Protein AF-A0AAV5X796-F1 (afdb_monomer_lite)

Secondary structure (DSSP, 8-state):
-----TT-TTTT--SSPPPPHHHHPPPHHHHHHTSPPPPHHHHHHHHHHHHHHHHHHSSSSTTS-TT--SS----PPP-HHHHHHHS-TTSS-HHHHTHHHHH--

Foldseek 3Di:
DDDDPPPDPCPPPDPDDDDDVVVVDDDPVRVVVPDDDQDPVNVVVVVVVVCCQCVVQVDPPRPDDPPPCVDDDDDDLDPVVVCVVPHDPPPDDPCSVCVCVPPVD

Structure (mmCIF, N/CA/C/O backbone):
data_AF-A0AAV5X796-F1
#
_entry.id   AF-A0AAV5X796-F1
#
loop_
_atom_site.group_PDB
_atom_site.id
_atom_site.type_symbol
_atom_site.label_atom_id
_atom_site.label_alt_id
_atom_site.label_comp_id
_atom_site.label_asym_id
_atom_site.label_entity_id
_atom_site.label_seq_id
_atom_site.pdbx_PDB_ins_code
_atom_site.Cartn_x
_atom_site.Cartn_y
_atom_site.Cartn_z
_atom_site.occupancy
_atom_site.B_iso_or_equiv
_atom_site.auth_seq_id
_atom_site.auth_comp_id
_atom_site.auth_asym_id
_atom_site.auth_atom_id
_atom_site.pdbx_PDB_model_num
ATOM 1 N N . MET A 1 1 ? 5.491 8.077 -18.335 1.00 38.38 1 MET A N 1
ATOM 2 C CA . MET A 1 1 ? 6.264 8.733 -17.262 1.00 38.38 1 MET A CA 1
ATOM 3 C C . MET A 1 1 ? 7.167 7.684 -16.642 1.00 38.38 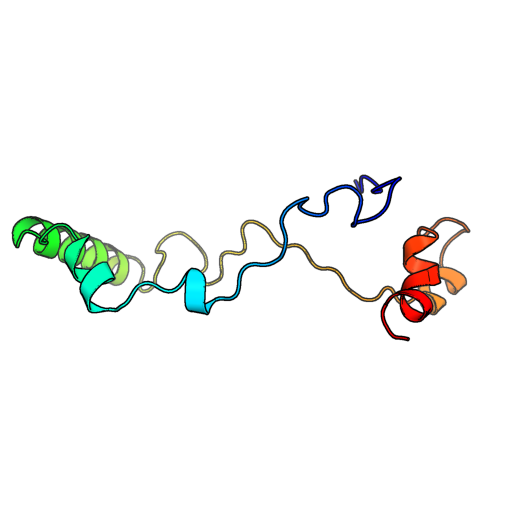1 MET A C 1
ATOM 5 O O . MET A 1 1 ? 6.716 6.943 -15.785 1.00 38.38 1 MET A O 1
ATOM 9 N N . GLY A 1 2 ? 8.389 7.553 -17.148 1.00 48.06 2 GLY A N 1
ATOM 10 C CA . GLY A 1 2 ? 9.422 6.718 -16.548 1.00 48.06 2 GLY A CA 1
ATOM 11 C C . GLY A 1 2 ? 10.657 7.591 -16.444 1.00 48.06 2 GLY A C 1
ATOM 12 O O . GLY A 1 2 ? 11.149 8.058 -17.466 1.00 48.06 2 GLY A O 1
ATOM 13 N N . PHE A 1 3 ? 11.077 7.905 -15.225 1.00 54.56 3 PHE A N 1
ATOM 14 C CA . PHE A 1 3 ? 12.390 8.491 -15.013 1.00 54.56 3 PHE A CA 1
ATOM 15 C C . PHE A 1 3 ? 13.382 7.333 -15.094 1.00 54.56 3 PHE A C 1
ATOM 17 O O . PHE A 1 3 ? 13.336 6.418 -14.274 1.00 54.56 3 PHE A O 1
ATOM 24 N N . GLU A 1 4 ? 14.201 7.323 -16.140 1.00 59.56 4 GLU A N 1
ATOM 25 C CA . GLU A 1 4 ? 15.275 6.348 -16.295 1.00 59.56 4 GLU A CA 1
ATOM 26 C C . GLU A 1 4 ? 16.368 6.655 -15.265 1.00 59.56 4 GLU A C 1
ATOM 28 O O . GLU A 1 4 ? 16.803 7.800 -15.126 1.00 59.56 4 GLU A O 1
ATOM 33 N N . ILE A 1 5 ? 16.788 5.640 -14.508 1.00 63.00 5 ILE A N 1
ATOM 34 C CA . ILE A 1 5 ? 17.918 5.757 -13.583 1.00 63.00 5 ILE A CA 1
ATOM 35 C C . ILE A 1 5 ? 19.184 5.722 -14.440 1.00 63.00 5 ILE A C 1
ATOM 37 O O . ILE A 1 5 ? 19.680 4.650 -14.779 1.00 63.00 5 ILE A O 1
ATOM 41 N N . THR A 1 6 ? 19.694 6.897 -14.799 1.00 65.69 6 THR A N 1
ATOM 42 C CA . THR A 1 6 ? 20.836 7.069 -15.715 1.00 65.69 6 THR A CA 1
ATOM 43 C C . THR A 1 6 ? 22.122 6.400 -15.234 1.00 65.69 6 THR A C 1
ATOM 45 O O . THR A 1 6 ? 22.994 6.098 -16.041 1.00 65.69 6 THR A O 1
ATOM 48 N N . GLU A 1 7 ? 22.250 6.153 -13.930 1.00 70.81 7 GLU A N 1
ATOM 49 C CA . GLU A 1 7 ? 23.496 5.686 -13.316 1.00 70.81 7 GLU A CA 1
ATOM 50 C C . GLU A 1 7 ? 23.393 4.276 -12.692 1.00 70.81 7 GLU A C 1
ATOM 52 O O . GLU A 1 7 ? 24.307 3.805 -12.014 1.00 70.81 7 GLU A O 1
ATOM 57 N N . GLY A 1 8 ? 22.297 3.558 -12.967 1.00 65.75 8 GLY A N 1
ATOM 58 C CA . GLY A 1 8 ? 22.074 2.187 -12.505 1.00 65.75 8 GLY A CA 1
ATOM 59 C C . GLY A 1 8 ? 21.640 2.066 -11.031 1.00 65.75 8 GLY A C 1
ATOM 60 O O . GLY A 1 8 ? 21.786 2.992 -10.233 1.00 65.75 8 GLY A O 1
ATOM 61 N N . PRO A 1 9 ? 21.102 0.902 -10.621 1.00 61.91 9 PRO A N 1
ATOM 62 C CA . PRO A 1 9 ? 20.431 0.727 -9.324 1.00 61.91 9 PRO A CA 1
ATOM 63 C C . PRO A 1 9 ? 21.382 0.726 -8.116 1.00 61.91 9 PRO A C 1
ATOM 65 O O . PRO A 1 9 ? 20.944 0.643 -6.971 1.00 61.91 9 PRO A O 1
ATOM 68 N N . PHE A 1 10 ? 22.691 0.788 -8.354 1.00 63.38 10 PHE A N 1
ATOM 69 C CA . PHE A 1 10 ? 23.718 0.608 -7.333 1.00 63.38 10 PHE A CA 1
ATOM 70 C C . PHE A 1 10 ? 24.449 1.885 -6.923 1.00 63.38 10 PHE A C 1
ATOM 72 O O . PHE A 1 10 ? 25.254 1.841 -5.995 1.00 63.38 10 PHE A O 1
ATOM 79 N N . GLN A 1 11 ? 24.136 3.016 -7.551 1.00 65.19 11 GLN A N 1
ATOM 80 C CA . GLN A 1 11 ? 24.616 4.335 -7.132 1.00 65.19 11 GLN A CA 1
ATOM 81 C C . GLN A 1 11 ? 24.274 4.672 -5.684 1.00 65.19 11 GLN A C 1
ATOM 83 O O . GLN A 1 11 ? 25.060 5.302 -4.984 1.00 65.19 11 GLN A O 1
ATOM 88 N N . TYR A 1 12 ? 23.123 4.192 -5.217 1.00 65.00 12 TYR A N 1
ATOM 89 C CA . TYR A 1 12 ? 22.632 4.423 -3.864 1.00 65.00 12 TYR A CA 1
ATOM 90 C C . TYR A 1 12 ? 22.816 3.199 -2.960 1.00 65.00 12 TYR A C 1
ATOM 92 O O . TYR A 1 12 ? 22.060 3.016 -2.005 1.00 65.00 12 TYR A O 1
ATOM 100 N N . LYS A 1 13 ? 23.802 2.329 -3.245 1.00 63.66 13 LYS A N 1
ATOM 101 C CA . LYS A 1 13 ? 24.166 1.264 -2.300 1.00 63.66 13 LYS A CA 1
ATOM 102 C C . LYS A 1 13 ? 24.532 1.895 -0.957 1.00 63.66 13 LYS A C 1
ATOM 104 O O . LYS A 1 13 ? 25.304 2.850 -0.892 1.00 63.66 13 LYS A O 1
ATOM 109 N N . SER A 1 14 ? 23.991 1.327 0.118 1.00 75.62 14 SER A N 1
ATOM 110 C CA . SER A 1 14 ? 24.398 1.684 1.475 1.00 75.62 14 SER A CA 1
ATOM 111 C C . SER A 1 14 ? 25.918 1.565 1.605 1.00 75.62 14 SER A C 1
ATOM 113 O O . SER A 1 14 ? 26.494 0.540 1.246 1.00 75.62 14 SER A O 1
ATOM 115 N N . GLN A 1 15 ? 26.561 2.594 2.159 1.00 83.56 15 GLN A N 1
ATOM 116 C CA . GLN A 1 15 ? 27.983 2.544 2.513 1.00 83.56 15 GLN A CA 1
ATOM 117 C C . GLN A 1 15 ? 28.258 1.647 3.734 1.00 83.56 15 GLN A C 1
ATOM 119 O O . GLN A 1 15 ? 29.411 1.446 4.104 1.00 83.56 15 GLN A O 1
ATOM 124 N N . ARG A 1 16 ? 27.211 1.129 4.391 1.00 81.94 16 ARG A N 1
ATOM 125 C CA . ARG A 1 16 ? 27.330 0.257 5.564 1.00 81.94 16 ARG A CA 1
ATOM 126 C C . ARG A 1 16 ? 27.330 -1.208 5.148 1.00 81.94 16 ARG A C 1
ATOM 128 O O . ARG A 1 16 ? 26.487 -1.623 4.352 1.00 81.94 16 ARG A O 1
ATOM 135 N N . SER A 1 17 ? 28.228 -1.983 5.750 1.00 85.19 17 SER A N 1
ATOM 136 C CA . SER A 1 17 ? 28.226 -3.441 5.638 1.00 85.19 17 SER A CA 1
ATOM 137 C C . SER A 1 17 ? 26.893 -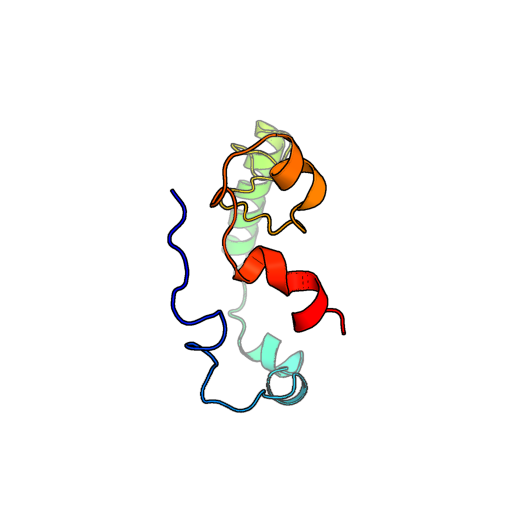4.019 6.133 1.00 85.19 17 SER A C 1
ATOM 139 O O . SER A 1 17 ? 26.360 -3.518 7.129 1.00 85.19 17 SER A O 1
ATOM 141 N N . PRO A 1 18 ? 26.342 -5.053 5.470 1.00 83.19 18 PRO A N 1
ATOM 142 C CA . PRO A 1 18 ? 25.145 -5.737 5.944 1.00 83.19 18 PRO A CA 1
ATOM 143 C C . PRO A 1 18 ? 25.355 -6.270 7.362 1.00 83.19 18 PRO A C 1
ATOM 145 O O . PRO A 1 18 ? 26.349 -6.945 7.627 1.00 83.19 18 PRO A O 1
ATOM 148 N N . VAL A 1 19 ? 24.421 -5.962 8.259 1.00 85.25 19 VAL A N 1
ATOM 149 C CA . VAL A 1 19 ? 24.435 -6.452 9.641 1.00 85.25 19 VAL A CA 1
ATOM 150 C C . VAL A 1 19 ? 23.609 -7.743 9.705 1.00 85.25 19 VAL A C 1
ATOM 152 O O . VAL A 1 19 ? 22.485 -7.751 9.191 1.00 85.25 19 VAL A O 1
ATOM 155 N N . PRO A 1 20 ? 24.128 -8.839 10.289 1.00 88.44 20 PRO A N 1
ATOM 156 C CA . PRO A 1 20 ? 23.374 -10.077 10.468 1.00 88.44 20 PRO A CA 1
ATOM 157 C C . PRO A 1 20 ? 22.101 -9.863 11.293 1.00 88.44 20 PRO A C 1
ATOM 159 O O . PRO A 1 20 ? 22.102 -9.111 12.265 1.00 88.44 20 PRO A O 1
ATOM 162 N N . LEU A 1 21 ? 21.021 -10.581 10.962 1.00 76.19 21 LEU A N 1
ATOM 163 C CA . LEU A 1 21 ? 19.750 -10.470 11.692 1.00 76.19 21 LEU A CA 1
ATOM 164 C C . LEU A 1 21 ? 19.912 -10.761 13.192 1.00 76.19 21 LEU A C 1
ATOM 166 O O . LEU A 1 21 ? 19.244 -10.128 13.996 1.00 76.19 21 LEU A O 1
ATOM 170 N N . SER A 1 22 ? 20.829 -11.657 13.564 1.00 82.88 22 SER A N 1
ATOM 171 C CA . SER A 1 22 ? 21.135 -11.993 14.959 1.00 82.88 22 SER A CA 1
ATOM 172 C C . SER A 1 22 ? 21.632 -10.808 15.792 1.00 82.88 22 SER A C 1
ATOM 174 O O . SER A 1 22 ? 21.493 -10.827 17.008 1.00 82.88 22 SER A O 1
ATOM 176 N N . GLU A 1 23 ? 22.223 -9.792 15.158 1.00 83.94 23 GLU A N 1
ATOM 177 C CA . GLU A 1 23 ? 22.680 -8.568 15.832 1.00 83.94 23 GLU A CA 1
ATOM 178 C C . GLU A 1 23 ? 21.575 -7.502 15.926 1.00 83.94 23 GLU A C 1
ATOM 180 O O . GLU A 1 23 ? 21.690 -6.560 16.704 1.00 83.94 23 GLU A O 1
ATOM 185 N N . LEU A 1 24 ? 20.504 -7.641 15.136 1.00 79.50 24 LEU A N 1
ATOM 186 C CA . LEU A 1 24 ? 19.343 -6.744 15.132 1.00 79.50 24 LEU A CA 1
ATOM 187 C C . LEU A 1 24 ? 18.146 -7.323 15.895 1.00 79.50 24 LEU A C 1
ATOM 189 O O . LEU A 1 24 ? 17.243 -6.581 16.279 1.00 79.50 24 LEU A O 1
ATOM 193 N N . SER A 1 25 ? 18.109 -8.642 16.086 1.00 79.00 25 SER A N 1
ATOM 194 C CA . SER A 1 25 ? 17.040 -9.326 16.798 1.00 79.00 25 SER A CA 1
ATOM 195 C C . SER A 1 25 ? 17.157 -9.059 18.293 1.00 79.00 25 SER A C 1
ATOM 197 O O . SER A 1 25 ? 18.137 -9.449 18.927 1.00 79.00 25 SER A O 1
ATOM 199 N N . MET A 1 26 ? 16.139 -8.423 18.856 1.00 81.19 26 MET A N 1
ATOM 200 C CA . MET A 1 26 ? 15.962 -8.342 20.302 1.00 81.19 26 MET A CA 1
ATOM 201 C C . MET A 1 26 ? 15.463 -9.690 20.829 1.00 81.19 26 MET A C 1
ATOM 203 O O . MET A 1 26 ? 14.777 -10.419 20.110 1.00 81.19 26 MET A O 1
ATOM 207 N N . SER A 1 27 ? 15.794 -10.022 22.078 1.00 84.75 27 SER A N 1
ATOM 208 C CA . SER A 1 27 ? 15.162 -11.163 22.740 1.00 84.75 27 SER A CA 1
ATOM 209 C C . SER A 1 27 ? 13.692 -10.850 23.038 1.00 84.75 27 SER A C 1
ATOM 211 O O . SER A 1 27 ? 13.334 -9.683 23.215 1.00 84.75 27 SER A O 1
ATOM 213 N N . ASP A 1 28 ? 12.840 -11.873 23.148 1.00 80.50 28 ASP A N 1
ATOM 214 C CA . ASP A 1 28 ? 11.435 -11.682 23.540 1.00 80.50 28 ASP A CA 1
ATOM 215 C C . ASP A 1 28 ? 11.327 -10.922 24.871 1.00 80.50 28 ASP A C 1
ATOM 217 O O . ASP A 1 28 ? 10.491 -10.036 25.026 1.00 80.50 28 ASP A O 1
ATOM 221 N N . ALA A 1 29 ? 12.220 -11.212 25.822 1.00 83.75 29 ALA A N 1
ATOM 222 C CA . ALA A 1 29 ? 12.254 -10.539 27.116 1.00 83.75 29 ALA A CA 1
ATOM 223 C C . ALA A 1 29 ? 12.584 -9.041 26.989 1.00 83.75 29 ALA A C 1
ATOM 225 O O . ALA A 1 29 ? 11.902 -8.216 27.597 1.00 83.75 29 ALA A O 1
ATOM 226 N N . ASP A 1 30 ? 13.581 -8.684 26.174 1.00 85.12 30 ASP A N 1
ATOM 227 C CA . ASP A 1 30 ? 13.950 -7.282 25.934 1.00 85.12 30 ASP A CA 1
ATOM 228 C C . ASP A 1 30 ? 12.860 -6.538 25.155 1.00 85.12 30 ASP A C 1
ATOM 230 O O . ASP A 1 30 ? 12.607 -5.359 25.403 1.00 85.12 30 ASP A O 1
ATOM 234 N N . TYR A 1 31 ? 12.187 -7.231 24.232 1.00 80.38 31 TYR A N 1
ATOM 235 C CA . TYR A 1 31 ? 11.043 -6.693 23.506 1.00 80.38 31 TYR A CA 1
ATOM 236 C C . TYR A 1 31 ? 9.894 -6.367 24.463 1.00 80.38 31 TYR A C 1
ATOM 238 O O . TYR A 1 31 ? 9.374 -5.252 24.445 1.00 80.38 31 TYR A O 1
ATOM 246 N N . HIS A 1 32 ? 9.538 -7.304 25.346 1.00 78.12 32 HIS A N 1
ATOM 247 C CA . HIS A 1 32 ? 8.479 -7.111 26.333 1.00 78.12 32 HIS A CA 1
ATOM 248 C C . HIS A 1 32 ? 8.818 -6.039 27.375 1.00 78.12 32 HIS A C 1
ATOM 250 O O . HIS A 1 32 ? 7.929 -5.290 27.768 1.00 78.12 32 HIS A O 1
ATOM 256 N 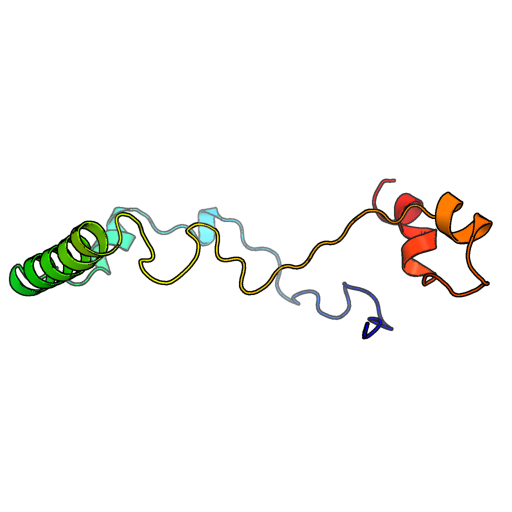N . ALA A 1 33 ? 10.087 -5.905 27.773 1.00 81.50 33 ALA A N 1
ATOM 257 C CA . ALA A 1 33 ? 10.525 -4.878 28.719 1.00 81.50 33 ALA A CA 1
ATOM 258 C C . ALA A 1 33 ? 10.352 -3.439 28.192 1.00 81.50 33 ALA A C 1
ATOM 260 O O . ALA A 1 33 ? 10.237 -2.505 28.985 1.00 81.50 33 ALA A O 1
ATOM 261 N N . GLY A 1 34 ? 10.339 -3.249 26.867 1.00 78.44 34 GLY A N 1
ATOM 262 C CA . GLY A 1 34 ? 10.114 -1.950 26.228 1.00 78.44 34 GLY A CA 1
ATOM 263 C C . GLY A 1 34 ? 8.641 -1.598 25.993 1.00 78.44 34 GLY A C 1
ATOM 264 O O . GLY A 1 34 ? 8.351 -0.485 25.548 1.00 78.44 34 GLY A O 1
ATOM 265 N N . LEU A 1 35 ? 7.710 -2.522 26.250 1.00 79.25 35 LEU A N 1
ATOM 266 C CA . LEU A 1 35 ? 6.287 -2.276 26.039 1.00 79.25 35 LEU A CA 1
ATOM 267 C C . LEU A 1 35 ? 5.706 -1.441 27.182 1.00 79.25 35 LEU A C 1
ATOM 269 O O . LEU A 1 35 ? 6.007 -1.638 28.356 1.00 79.25 35 LEU A O 1
ATOM 273 N N . VAL A 1 36 ? 4.828 -0.510 26.822 1.00 80.38 36 VAL A N 1
ATOM 274 C CA . VAL A 1 36 ? 3.973 0.174 27.792 1.00 80.38 36 VAL A CA 1
ATOM 275 C C . VAL A 1 36 ? 2.852 -0.786 28.181 1.00 80.38 36 VAL A C 1
ATOM 277 O O . VAL A 1 36 ? 2.197 -1.349 27.302 1.00 80.38 36 VAL A O 1
ATOM 280 N N . GLU A 1 37 ? 2.623 -0.952 29.484 1.00 81.50 37 GLU A N 1
ATOM 281 C CA . GLU A 1 37 ? 1.486 -1.718 30.000 1.00 81.50 37 GLU A CA 1
ATOM 282 C C . GLU A 1 37 ? 0.173 -1.173 29.424 1.00 81.50 37 GLU A C 1
ATOM 284 O O . GLU A 1 37 ? -0.135 0.020 29.518 1.00 81.50 37 GLU A O 1
ATOM 289 N N . LEU A 1 38 ? -0.598 -2.058 28.796 1.00 83.19 38 LEU A N 1
ATOM 290 C CA . LEU A 1 38 ? -1.881 -1.706 28.201 1.00 83.19 38 LEU A CA 1
ATOM 291 C C . LEU A 1 38 ? -2.901 -1.495 29.319 1.00 83.19 38 LEU A C 1
ATOM 293 O O . LEU A 1 38 ? -3.170 -2.405 30.099 1.00 83.19 38 LEU A O 1
ATOM 297 N N . SER A 1 39 ? -3.505 -0.310 29.380 1.00 92.56 39 SER A N 1
ATOM 298 C CA . SER A 1 39 ? -4.602 -0.072 30.316 1.00 92.56 39 SER A CA 1
ATOM 299 C C . SER A 1 39 ? -5.850 -0.857 29.905 1.00 92.56 39 SER A C 1
ATOM 301 O O . SER A 1 39 ? -6.137 -1.019 28.714 1.00 92.56 39 SER A O 1
ATOM 303 N N . ASP A 1 40 ? -6.642 -1.284 30.891 1.00 95.19 40 ASP A N 1
ATOM 304 C CA . ASP A 1 40 ? -7.937 -1.933 30.646 1.00 95.19 40 ASP A CA 1
ATOM 305 C C . ASP A 1 40 ? -8.864 -1.053 29.797 1.00 95.19 40 ASP A C 1
ATOM 307 O O . ASP A 1 40 ? -9.573 -1.541 28.915 1.00 95.19 40 ASP A O 1
ATOM 311 N N . GLU A 1 41 ? -8.823 0.263 30.023 1.00 96.00 41 GLU A N 1
ATOM 312 C CA . GLU A 1 41 ? -9.571 1.248 29.243 1.00 96.00 41 GLU A CA 1
ATOM 313 C C . GLU A 1 41 ? -9.098 1.301 27.785 1.00 96.00 41 GLU A C 1
ATOM 315 O O . GLU A 1 41 ? -9.922 1.301 26.868 1.00 96.00 41 GLU A O 1
ATOM 320 N N . GLY A 1 42 ? -7.782 1.285 27.551 1.00 93.50 42 GLY A N 1
ATOM 321 C CA . GLY A 1 42 ? -7.212 1.245 26.206 1.00 93.50 42 GLY A CA 1
ATOM 322 C C . GLY A 1 42 ? -7.628 -0.022 25.467 1.00 93.50 42 GLY A C 1
ATOM 323 O O . GLY A 1 42 ? -8.111 0.044 24.336 1.00 93.50 42 GLY A O 1
ATOM 324 N N . LEU A 1 43 ? -7.548 -1.168 26.146 1.00 95.00 43 LEU A N 1
ATOM 325 C CA . LEU A 1 43 ? -7.992 -2.448 25.605 1.00 95.00 43 LEU A CA 1
ATOM 326 C C . LEU A 1 43 ? -9.493 -2.443 25.274 1.00 95.00 43 LEU A C 1
ATOM 328 O O . LEU A 1 43 ? -9.896 -2.940 24.218 1.00 95.00 43 LEU A O 1
ATOM 332 N N . ALA A 1 44 ? -10.329 -1.886 26.153 1.00 97.06 44 ALA A N 1
ATOM 333 C CA . ALA A 1 44 ? -11.767 -1.765 25.929 1.00 97.06 44 ALA A CA 1
ATOM 334 C C . ALA A 1 44 ? -12.088 -0.846 24.737 1.00 97.06 44 ALA A C 1
ATOM 336 O O . ALA A 1 44 ? -12.902 -1.210 23.886 1.00 97.06 44 ALA A O 1
ATOM 337 N N . CYS A 1 45 ? -11.410 0.299 24.630 1.00 97.12 45 CYS A N 1
ATOM 338 C CA . CYS A 1 45 ? -11.550 1.237 23.518 1.00 97.12 45 CYS A CA 1
ATOM 339 C C . CYS A 1 45 ? -11.182 0.585 22.175 1.00 97.12 45 CYS A C 1
ATOM 341 O O . CYS A 1 45 ? -11.969 0.629 21.227 1.00 97.12 45 CYS A O 1
ATOM 343 N N . THR A 1 46 ? -10.039 -0.110 22.102 1.00 96.06 46 THR A N 1
ATOM 344 C CA . THR A 1 46 ? -9.621 -0.835 20.891 1.00 96.06 46 THR A CA 1
ATOM 345 C C . THR A 1 46 ? -10.649 -1.888 20.479 1.00 96.06 46 THR A C 1
ATOM 347 O O . THR A 1 46 ? -11.019 -1.954 19.307 1.00 96.06 46 THR A O 1
ATOM 350 N N . LYS A 1 47 ? -11.167 -2.677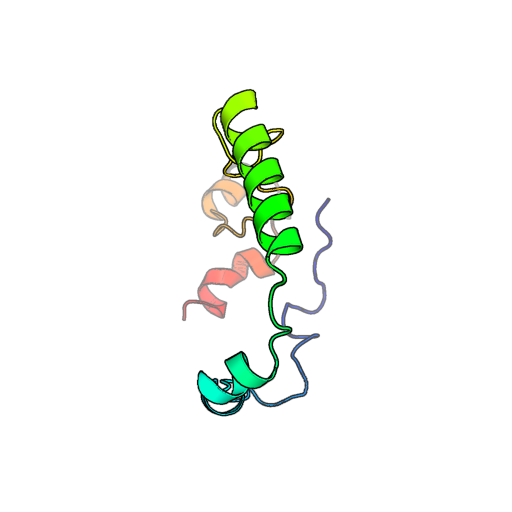 21.432 1.00 97.25 47 LYS A N 1
ATOM 351 C CA . LYS A 1 47 ? -12.220 -3.670 21.158 1.00 97.25 47 LYS A CA 1
ATOM 352 C C . LYS A 1 47 ? -13.487 -3.023 20.605 1.00 97.25 47 LYS A C 1
ATOM 354 O O . LYS A 1 47 ? -14.041 -3.528 19.634 1.00 97.25 47 LYS A O 1
ATOM 359 N N . ALA A 1 48 ? -13.929 -1.910 21.191 1.00 98.25 48 ALA A N 1
ATOM 360 C CA . ALA A 1 48 ? -15.121 -1.199 20.736 1.00 98.25 48 ALA A CA 1
ATOM 361 C C . ALA A 1 48 ? -14.975 -0.703 19.288 1.00 98.25 48 ALA A C 1
ATOM 363 O O . ALA A 1 48 ? -15.884 -0.894 18.482 1.00 98.25 48 ALA A O 1
ATOM 364 N N . ILE A 1 49 ? -13.816 -0.136 18.938 1.00 97.38 49 ILE A N 1
ATOM 365 C CA . ILE A 1 49 ? -13.524 0.317 17.570 1.00 97.38 49 ILE A CA 1
ATOM 366 C C . ILE A 1 49 ? -13.506 -0.865 16.594 1.00 97.38 49 ILE A C 1
ATOM 368 O O . ILE A 1 49 ? -14.136 -0.792 15.539 1.00 97.38 49 ILE A O 1
ATOM 372 N N . CYS A 1 50 ? -12.822 -1.962 16.936 1.00 96.81 50 CYS A N 1
ATOM 373 C CA . CYS A 1 50 ? -12.771 -3.142 16.074 1.00 96.81 50 CYS A CA 1
ATOM 374 C C . CYS A 1 50 ? -14.163 -3.746 15.852 1.00 96.81 50 CYS A C 1
ATOM 376 O O . CYS A 1 50 ? -14.526 -4.009 14.708 1.00 96.81 50 CYS A O 1
ATOM 378 N N . ASN A 1 51 ? -14.961 -3.905 16.912 1.00 97.88 51 ASN A N 1
ATOM 379 C CA . ASN A 1 51 ? -16.326 -4.419 16.794 1.00 97.88 51 ASN A CA 1
ATOM 380 C C . ASN A 1 51 ? -17.179 -3.509 15.912 1.00 97.88 51 ASN A C 1
ATOM 382 O O . ASN A 1 51 ? -17.793 -3.990 14.972 1.00 97.88 51 ASN A O 1
ATOM 386 N N . TYR A 1 52 ? -17.134 -2.189 16.121 1.00 97.69 52 TYR A N 1
ATOM 387 C CA . TYR A 1 52 ? -17.856 -1.244 15.270 1.00 97.69 52 TYR A CA 1
ATOM 388 C C . TYR A 1 52 ? -17.490 -1.393 13.787 1.00 97.69 52 TYR A C 1
ATOM 390 O O . TYR A 1 52 ? -18.381 -1.429 12.938 1.00 97.69 52 TYR A O 1
ATOM 398 N N . ILE A 1 53 ? -16.196 -1.494 13.462 1.00 96.81 53 ILE A N 1
ATOM 399 C CA . ILE A 1 53 ? -15.750 -1.656 12.073 1.00 96.81 53 ILE A CA 1
ATOM 400 C C . ILE A 1 53 ? -16.283 -2.972 11.496 1.00 96.81 53 ILE A C 1
ATOM 402 O O . ILE A 1 53 ? -16.832 -2.981 10.395 1.00 96.81 53 ILE A O 1
ATOM 406 N N . TYR A 1 54 ? -16.148 -4.076 12.227 1.00 96.25 54 TYR A N 1
ATOM 407 C CA . TYR A 1 54 ? -16.595 -5.373 11.737 1.00 96.25 54 TYR A CA 1
ATOM 408 C C . TYR A 1 54 ? -18.117 -5.450 11.597 1.00 96.25 54 TYR A C 1
ATOM 410 O O . TYR A 1 54 ? -18.610 -5.837 10.543 1.00 96.25 54 TYR A O 1
ATOM 418 N N . ASP A 1 55 ? -18.861 -5.011 12.607 1.00 97.94 55 ASP A N 1
ATOM 419 C CA . ASP A 1 55 ? -20.322 -5.054 12.618 1.00 97.94 55 ASP A CA 1
ATOM 420 C C . ASP A 1 55 ? -20.926 -4.125 11.550 1.00 97.94 55 ASP A C 1
ATOM 422 O O . ASP A 1 55 ? -21.964 -4.439 10.969 1.00 97.94 55 ASP A O 1
ATOM 426 N N . THR A 1 56 ? -20.266 -2.998 11.247 1.00 97.06 56 THR A N 1
ATOM 427 C CA . THR A 1 56 ? -20.736 -2.030 10.238 1.00 97.06 56 THR A CA 1
ATOM 428 C C . THR A 1 56 ? -20.361 -2.430 8.811 1.00 97.06 56 THR A C 1
ATOM 430 O O . THR A 1 56 ? -21.171 -2.273 7.899 1.00 97.06 56 THR A O 1
ATOM 433 N N . TYR A 1 57 ? -19.131 -2.908 8.588 1.00 95.19 57 TYR A N 1
ATOM 434 C CA . TYR A 1 57 ? -18.584 -3.111 7.238 1.00 95.19 57 TYR A CA 1
ATOM 435 C C . TYR A 1 57 ? -18.398 -4.585 6.852 1.00 95.19 57 TYR A C 1
ATOM 437 O O . TYR A 1 57 ? -18.165 -4.883 5.681 1.00 95.19 57 TYR A O 1
ATOM 445 N N . GLY A 1 58 ? -18.454 -5.513 7.810 1.00 95.19 58 GLY A N 1
ATOM 446 C CA . GLY A 1 58 ? -18.234 -6.950 7.610 1.00 95.19 58 GLY A CA 1
ATOM 447 C C . GLY A 1 58 ? -16.790 -7.344 7.272 1.00 95.19 58 GLY A C 1
ATOM 448 O O . GLY A 1 58 ? -16.529 -8.508 6.970 1.00 95.19 58 GLY A O 1
ATOM 449 N N . LYS A 1 59 ? -15.845 -6.392 7.279 1.00 92.31 59 LYS A N 1
ATOM 450 C CA . LYS A 1 59 ? -14.439 -6.600 6.898 1.00 92.31 59 LYS A CA 1
ATOM 451 C C . LYS A 1 59 ? -13.501 -5.559 7.510 1.00 92.31 59 LYS A C 1
ATOM 453 O O . LYS A 1 59 ? -13.933 -4.497 7.956 1.00 92.31 59 LYS A O 1
ATOM 458 N N . PHE A 1 60 ? -12.201 -5.839 7.428 1.00 89.19 60 PHE A N 1
ATOM 459 C CA . PHE A 1 60 ? -11.131 -4.891 7.735 1.00 89.19 60 PHE A CA 1
ATOM 460 C C . PHE A 1 60 ? -10.187 -4.702 6.534 1.00 89.19 60 PHE A C 1
ATOM 462 O O . PHE A 1 60 ? -9.797 -5.699 5.932 1.00 89.19 60 PHE A O 1
ATOM 469 N N . PRO A 1 61 ? -9.752 -3.467 6.225 1.00 89.88 61 PRO A N 1
ATOM 470 C CA . PRO A 1 61 ? -10.265 -2.208 6.764 1.00 89.88 61 PRO A CA 1
ATOM 471 C C . PRO A 1 61 ? -11.657 -1.895 6.183 1.00 89.88 61 PRO A C 1
ATOM 473 O O . PRO A 1 61 ? -11.964 -2.256 5.049 1.00 89.88 61 PRO A O 1
ATOM 476 N N . GLY A 1 62 ? -12.519 -1.235 6.961 1.00 91.12 62 GLY A N 1
ATOM 477 C CA . GLY A 1 62 ? -13.944 -1.115 6.616 1.00 91.12 62 GLY A CA 1
ATOM 478 C C . GLY A 1 62 ? -14.242 -0.358 5.314 1.00 91.12 62 GLY A C 1
ATOM 479 O O . GLY A 1 62 ? -15.181 -0.697 4.600 1.00 91.12 62 GLY A O 1
ATOM 480 N N . THR A 1 63 ? -13.426 0.640 4.966 1.00 89.81 63 THR A N 1
ATOM 481 C CA . THR A 1 63 ? -13.712 1.586 3.868 1.00 89.81 63 THR A CA 1
ATOM 482 C C . THR A 1 63 ? -12.928 1.332 2.584 1.00 89.81 63 THR A C 1
ATOM 484 O O . THR A 1 63 ? -13.148 2.012 1.584 1.00 89.81 63 THR A O 1
ATOM 487 N N . VAL A 1 64 ? -12.010 0.371 2.592 1.00 86.62 64 VAL A N 1
ATOM 488 C CA . VAL A 1 64 ? -11.099 0.094 1.478 1.00 86.62 64 VAL A CA 1
ATOM 489 C C . VAL A 1 64 ? -11.082 -1.398 1.185 1.00 86.62 64 VAL A C 1
ATOM 491 O O . VAL A 1 64 ? -11.678 -2.205 1.906 1.00 86.62 64 VAL A O 1
ATOM 494 N N . ASP A 1 65 ? -10.479 -1.786 0.069 1.00 83.81 65 ASP A N 1
ATOM 495 C CA . ASP A 1 65 ? -10.286 -3.203 -0.198 1.00 83.81 65 ASP A CA 1
ATOM 496 C C . ASP A 1 65 ? -9.362 -3.828 0.861 1.00 83.81 65 ASP A C 1
ATOM 498 O O . ASP A 1 65 ? -8.419 -3.191 1.331 1.00 83.81 65 ASP A O 1
ATOM 502 N N . THR A 1 66 ? -9.631 -5.078 1.242 1.00 79.44 66 THR A N 1
ATOM 503 C CA . THR A 1 66 ? -8.765 -5.850 2.151 1.00 79.44 66 THR A CA 1
ATOM 504 C C . THR A 1 66 ? -7.343 -5.978 1.601 1.00 79.44 66 THR A C 1
ATOM 506 O O . THR A 1 66 ? -6.384 -6.068 2.360 1.00 79.44 66 THR A O 1
ATOM 509 N N . MET A 1 67 ? -7.202 -5.933 0.276 1.00 79.88 67 MET A N 1
ATOM 510 C CA . MET A 1 67 ? -5.949 -5.847 -0.459 1.00 79.88 67 MET A CA 1
ATOM 511 C C . MET A 1 67 ? -5.809 -4.466 -1.111 1.00 79.88 67 MET A C 1
ATOM 513 O O . MET A 1 67 ? -5.619 -4.339 -2.322 1.00 79.88 67 MET A O 1
ATOM 517 N N . GLN A 1 68 ? -5.889 -3.395 -0.317 1.00 76.31 68 GLN A N 1
ATOM 518 C CA . GLN A 1 68 ? -5.611 -2.058 -0.830 1.00 76.31 68 GLN A CA 1
ATOM 519 C C . GLN A 1 68 ? -4.107 -1.875 -1.096 1.00 76.31 68 GLN A C 1
ATOM 521 O O . GLN A 1 68 ? -3.330 -1.484 -0.227 1.00 76.31 68 GLN A O 1
ATOM 526 N N . LEU A 1 69 ? -3.703 -2.095 -2.344 1.00 71.81 69 LEU A N 1
ATOM 527 C CA . LEU A 1 69 ? -2.373 -1.760 -2.849 1.00 71.81 69 LEU A CA 1
ATOM 528 C C . LEU A 1 69 ? -2.355 -0.290 -3.288 1.00 71.81 69 LEU A C 1
ATOM 530 O O . LEU A 1 69 ? -2.536 0.020 -4.461 1.00 71.81 69 LEU A O 1
ATOM 534 N N . MET A 1 70 ? -2.163 0.630 -2.335 1.00 71.69 70 MET A N 1
ATOM 535 C CA . MET A 1 70 ? -2.055 2.068 -2.639 1.00 71.69 70 MET A CA 1
ATOM 536 C C . MET A 1 70 ? -0.855 2.370 -3.554 1.00 71.69 70 MET A C 1
ATOM 538 O O . MET A 1 70 ? -0.934 3.244 -4.413 1.00 71.69 70 MET A O 1
ATOM 542 N N . TRP A 1 71 ? 0.235 1.617 -3.393 1.00 66.06 71 TRP A N 1
ATOM 543 C CA . TRP A 1 71 ? 1.441 1.714 -4.207 1.00 66.06 71 TRP A CA 1
ATOM 544 C C . TRP A 1 71 ? 1.752 0.338 -4.777 1.00 66.06 71 TRP A C 1
ATOM 546 O O . TRP A 1 71 ? 2.149 -0.570 -4.050 1.00 66.06 71 TRP A O 1
ATOM 556 N N . PHE A 1 72 ? 1.544 0.177 -6.079 1.00 70.69 72 PHE A N 1
ATOM 557 C CA . PHE A 1 72 ? 1.875 -1.047 -6.793 1.00 70.69 72 PHE A CA 1
ATOM 558 C C . PHE A 1 72 ? 3.029 -0.763 -7.750 1.00 70.69 72 PHE A C 1
ATOM 560 O O . PHE A 1 72 ? 2.902 0.052 -8.662 1.00 70.69 72 PHE A O 1
ATOM 567 N N . MET A 1 73 ? 4.161 -1.431 -7.529 1.00 72.81 73 MET A N 1
ATOM 568 C CA . MET A 1 73 ? 5.290 -1.435 -8.452 1.00 72.81 73 MET A CA 1
ATOM 569 C C . MET A 1 73 ? 5.483 -2.860 -8.948 1.00 72.81 73 MET A C 1
ATOM 571 O O . MET A 1 73 ? 5.805 -3.758 -8.173 1.00 72.81 73 MET A O 1
ATOM 575 N N . GLN A 1 74 ? 5.290 -3.059 -10.246 1.00 74.31 74 GLN A N 1
ATOM 576 C CA . GLN A 1 74 ? 5.588 -4.316 -10.913 1.00 74.31 74 GLN A CA 1
ATOM 577 C C . GLN A 1 74 ? 6.867 -4.142 -11.723 1.00 74.31 74 GLN A C 1
ATOM 579 O O . GLN A 1 74 ? 6.986 -3.192 -12.494 1.00 74.31 74 GLN A O 1
ATOM 584 N N . VAL A 1 75 ? 7.806 -5.072 -11.564 1.00 74.31 75 VAL A N 1
ATOM 585 C CA . VAL A 1 75 ? 9.031 -5.134 -12.370 1.00 74.31 75 VAL A CA 1
ATOM 586 C C . VAL A 1 75 ? 9.021 -6.464 -13.129 1.00 74.31 75 VAL A C 1
ATOM 588 O O . VAL A 1 75 ? 9.594 -7.443 -12.651 1.00 74.31 75 VAL A O 1
ATOM 591 N N . PRO A 1 76 ? 8.283 -6.561 -14.251 1.00 80.94 76 PRO A N 1
ATOM 592 C CA . PRO A 1 76 ? 8.255 -7.780 -15.049 1.00 80.94 76 PRO A CA 1
ATOM 593 C C . PRO A 1 76 ? 9.548 -7.926 -15.863 1.00 80.94 76 PRO A C 1
ATOM 595 O O . PRO A 1 76 ? 10.204 -6.935 -16.191 1.00 80.94 76 PRO A O 1
ATOM 598 N N . HIS A 1 77 ? 9.887 -9.156 -16.257 1.00 85.88 77 HIS A N 1
ATOM 599 C CA . HIS A 1 77 ? 10.813 -9.353 -17.372 1.00 85.88 77 HIS A CA 1
ATOM 600 C C . HIS A 1 77 ? 10.106 -8.932 -18.655 1.00 85.88 77 HIS A C 1
ATOM 602 O O . HIS A 1 77 ? 9.062 -9.482 -19.004 1.00 85.88 77 HIS A O 1
ATOM 608 N N . LEU A 1 78 ? 10.647 -7.911 -19.315 1.00 87.75 78 LEU A N 1
ATOM 609 C CA . LEU A 1 78 ? 10.100 -7.417 -20.568 1.00 87.75 78 LEU A CA 1
ATOM 610 C C . LEU A 1 78 ? 10.337 -8.455 -21.674 1.00 87.75 78 LEU A C 1
ATOM 612 O O . LEU A 1 78 ? 11.457 -8.934 -21.835 1.00 87.75 78 LEU A O 1
ATOM 616 N N . ASP A 1 79 ? 9.297 -8.780 -22.439 1.00 91.00 79 ASP A N 1
ATOM 617 C CA . ASP A 1 79 ? 9.405 -9.632 -23.627 1.00 91.00 79 ASP A CA 1
ATOM 618 C C . ASP A 1 79 ? 10.018 -8.824 -24.778 1.00 91.00 79 ASP A C 1
ATOM 620 O O . ASP A 1 79 ? 9.326 -8.079 -25.467 1.00 91.00 79 ASP A O 1
ATOM 624 N N . LEU A 1 80 ? 11.335 -8.921 -24.949 1.00 91.19 80 LEU A N 1
ATOM 625 C CA . LEU A 1 80 ? 12.054 -8.113 -25.935 1.00 91.19 80 LEU A CA 1
ATOM 626 C C . LEU A 1 80 ? 11.654 -8.465 -27.377 1.00 91.19 80 LEU A C 1
ATOM 628 O O . LEU A 1 80 ? 11.482 -7.557 -28.190 1.00 91.19 80 LEU A O 1
ATOM 632 N N . ASP A 1 81 ? 11.403 -9.745 -27.668 1.00 91.88 81 ASP A N 1
ATOM 633 C CA . ASP A 1 81 ? 11.057 -10.226 -29.013 1.00 91.88 81 ASP A CA 1
ATOM 634 C C . ASP A 1 81 ? 9.723 -9.639 -29.496 1.00 91.88 81 ASP A C 1
ATOM 636 O O . ASP A 1 81 ? 9.562 -9.274 -30.668 1.00 91.88 81 ASP A O 1
ATOM 640 N N . PHE A 1 82 ? 8.752 -9.503 -28.588 1.00 93.75 82 PHE A N 1
ATOM 641 C CA . PHE A 1 82 ? 7.491 -8.830 -28.888 1.00 93.75 82 PHE A CA 1
ATOM 642 C C . PHE A 1 82 ? 7.711 -7.358 -29.264 1.00 93.75 82 PHE A C 1
ATOM 644 O O . PHE A 1 82 ? 7.148 -6.866 -30.248 1.00 93.75 82 PHE A O 1
ATOM 651 N N . TYR A 1 83 ? 8.541 -6.643 -28.505 1.00 92.44 83 TYR A N 1
ATOM 652 C CA . TYR A 1 83 ? 8.780 -5.222 -28.747 1.00 92.44 83 TYR A CA 1
ATOM 653 C C . TYR A 1 83 ? 9.565 -4.987 -30.039 1.00 92.44 83 TYR A C 1
ATOM 655 O O . TYR A 1 83 ? 9.203 -4.094 -30.805 1.00 92.44 83 TYR A O 1
ATOM 663 N N . ASP A 1 84 ? 10.551 -5.829 -30.337 1.00 92.69 84 ASP A N 1
ATOM 664 C CA . ASP A 1 84 ? 11.325 -5.757 -31.579 1.00 92.69 84 ASP A CA 1
ATOM 665 C C . ASP A 1 8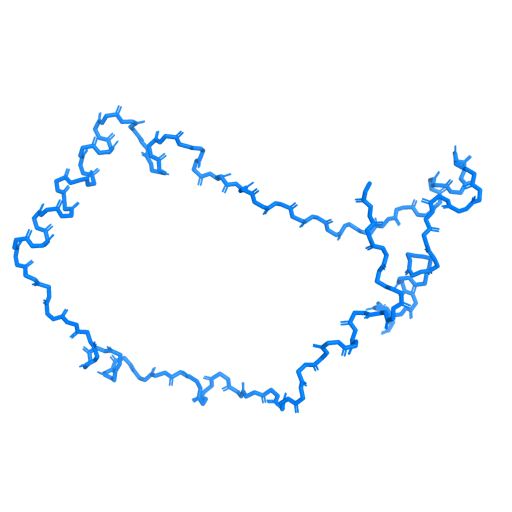4 ? 10.459 -5.975 -32.822 1.00 92.69 84 ASP A C 1
ATOM 667 O O . ASP A 1 84 ? 10.684 -5.364 -33.869 1.00 92.69 84 ASP A O 1
ATOM 671 N N . ARG A 1 85 ? 9.428 -6.820 -32.712 1.00 95.25 85 ARG A N 1
ATOM 672 C CA . ARG A 1 85 ? 8.523 -7.119 -33.824 1.00 95.25 85 ARG A CA 1
ATOM 673 C C . ARG A 1 85 ? 7.506 -6.013 -34.094 1.00 95.25 85 ARG A C 1
ATOM 675 O O . ARG A 1 85 ? 7.138 -5.801 -35.251 1.00 95.25 85 ARG A O 1
ATOM 682 N N . PHE A 1 86 ? 6.990 -5.369 -33.049 1.00 95.81 86 PHE A N 1
ATOM 683 C CA . PHE A 1 86 ? 5.804 -4.512 -33.164 1.00 95.81 86 PHE A CA 1
ATOM 684 C C . PHE A 1 86 ? 6.061 -3.025 -32.898 1.00 95.81 86 PHE A C 1
ATOM 686 O O . PHE A 1 86 ? 5.199 -2.203 -33.217 1.00 95.81 86 PHE A O 1
ATOM 693 N N . PHE A 1 87 ? 7.221 -2.652 -32.355 1.00 92.12 87 PHE A N 1
ATOM 694 C CA . PHE A 1 87 ? 7.538 -1.273 -31.987 1.00 92.12 87 PHE A CA 1
ATOM 695 C C . PHE A 1 87 ? 8.769 -0.735 -32.726 1.00 92.12 87 PHE A C 1
ATOM 697 O O . PHE A 1 87 ? 9.496 -1.447 -33.412 1.00 92.12 87 PHE A O 1
ATOM 704 N N . 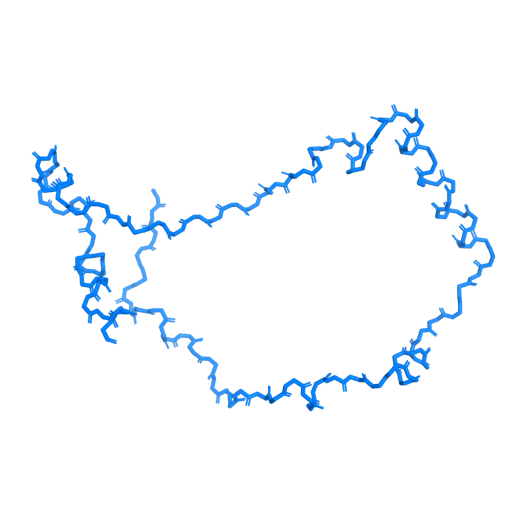LYS A 1 88 ? 8.972 0.584 -32.635 1.00 89.75 88 LYS A N 1
ATOM 705 C CA . LYS A 1 88 ? 10.130 1.266 -33.227 1.00 89.75 88 LYS A CA 1
ATOM 706 C C . LYS A 1 88 ? 11.357 1.128 -32.326 1.00 89.75 88 LYS A C 1
ATOM 708 O O . LYS A 1 88 ? 11.228 0.970 -31.114 1.00 89.75 88 LYS A O 1
ATOM 713 N N . ALA A 1 89 ? 12.539 1.293 -32.918 1.00 87.12 89 ALA A N 1
ATOM 714 C CA . ALA A 1 89 ? 13.791 1.381 -32.172 1.00 87.12 89 ALA A CA 1
ATOM 715 C C . ALA A 1 89 ? 13.688 2.415 -31.031 1.00 87.12 89 ALA A C 1
ATOM 717 O O . ALA A 1 89 ? 13.199 3.528 -31.240 1.00 87.12 89 ALA A O 1
ATOM 718 N N . GLY A 1 90 ? 14.135 2.025 -29.833 1.00 87.00 90 GLY A N 1
ATOM 719 C CA . GLY A 1 90 ? 14.021 2.824 -28.607 1.00 87.00 90 GLY A CA 1
ATOM 720 C C . GLY A 1 90 ? 12.766 2.555 -27.766 1.00 87.00 90 GLY A C 1
ATOM 721 O O . GLY A 1 90 ? 12.532 3.268 -26.795 1.00 87.00 90 GLY A O 1
ATOM 722 N N . ALA A 1 91 ? 11.959 1.542 -28.100 1.00 89.06 91 ALA A N 1
ATOM 723 C CA . ALA A 1 91 ? 10.778 1.167 -27.313 1.00 89.06 91 ALA A CA 1
ATOM 724 C C . ALA A 1 91 ? 11.101 0.649 -25.898 1.00 89.06 91 ALA A C 1
ATOM 726 O O . ALA A 1 91 ? 10.231 0.657 -25.028 1.00 89.06 91 ALA A O 1
ATOM 727 N N . TYR A 1 92 ? 12.344 0.231 -25.662 1.00 88.25 92 TYR A N 1
ATOM 728 C CA . TYR A 1 92 ? 12.873 -0.138 -24.355 1.00 88.25 92 TYR A CA 1
ATOM 729 C C . TYR A 1 92 ? 14.344 0.284 -24.235 1.00 88.25 92 TYR A C 1
ATOM 731 O O . TYR A 1 92 ? 15.061 0.399 -25.231 1.00 88.25 92 TYR A O 1
ATOM 739 N N . GLY A 1 93 ? 14.785 0.554 -23.004 1.00 88.88 93 GLY A N 1
ATOM 740 C CA . GLY A 1 93 ? 16.155 0.995 -22.715 1.00 88.88 93 GLY A CA 1
ATOM 741 C C . GLY A 1 93 ? 17.184 -0.138 -22.762 1.00 88.88 93 GLY A C 1
ATOM 742 O O . GLY A 1 93 ? 16.848 -1.312 -22.594 1.00 88.88 93 GLY A O 1
ATOM 743 N N . GLN A 1 94 ? 18.460 0.218 -22.912 1.00 88.62 94 GLN A N 1
ATOM 744 C CA . GLN A 1 94 ? 19.575 -0.737 -23.006 1.00 88.62 94 GLN A CA 1
ATOM 745 C C . GLN A 1 94 ? 19.684 -1.651 -21.771 1.00 88.62 94 GLN A C 1
ATOM 747 O O . GLN A 1 94 ? 20.058 -2.816 -21.886 1.00 88.62 94 GLN A O 1
ATOM 752 N N . THR A 1 95 ? 19.286 -1.156 -20.596 1.00 88.44 95 THR A N 1
ATOM 753 C CA . THR A 1 95 ? 19.228 -1.945 -19.358 1.00 88.44 95 THR A CA 1
ATOM 754 C C . THR A 1 95 ? 18.222 -3.095 -19.433 1.00 88.44 95 THR A C 1
ATOM 756 O O . THR A 1 95 ? 18.497 -4.164 -18.895 1.00 88.44 95 THR A O 1
ATOM 759 N N . HIS A 1 96 ? 17.093 -2.917 -20.130 1.00 89.00 96 HIS A N 1
ATOM 760 C CA . HIS A 1 96 ? 16.132 -4.003 -20.357 1.00 89.00 96 HIS A CA 1
ATOM 761 C C . HIS A 1 96 ? 16.719 -5.050 -21.311 1.00 89.00 96 HIS A C 1
ATOM 763 O O . HIS A 1 96 ? 16.611 -6.243 -21.045 1.00 89.00 96 HIS A O 1
ATOM 769 N N . ALA A 1 97 ? 17.413 -4.603 -22.365 1.00 90.06 97 ALA A N 1
ATOM 770 C CA . ALA A 1 97 ? 18.077 -5.484 -23.326 1.00 90.06 97 ALA A CA 1
ATOM 771 C C . ALA A 1 97 ? 19.140 -6.380 -22.665 1.00 90.06 97 ALA A C 1
ATOM 773 O O . ALA A 1 97 ? 19.240 -7.569 -22.952 1.00 90.06 97 ALA A O 1
ATOM 774 N N . ALA A 1 98 ? 19.918 -5.810 -21.743 1.00 90.44 98 ALA A N 1
ATOM 775 C CA . ALA A 1 98 ? 20.996 -6.505 -21.047 1.00 90.44 98 ALA A CA 1
ATOM 776 C C . ALA A 1 98 ? 20.536 -7.275 -19.795 1.00 90.44 98 ALA A C 1
ATOM 778 O O . ALA A 1 98 ? 21.376 -7.823 -19.075 1.00 90.44 98 ALA A O 1
ATOM 779 N N . HIS A 1 99 ? 19.231 -7.305 -19.490 1.00 87.81 99 HIS A N 1
ATOM 780 C CA . HIS A 1 99 ? 18.721 -7.817 -18.214 1.00 87.81 99 HIS A CA 1
ATOM 781 C C . HIS A 1 99 ? 19.159 -9.264 -17.958 1.00 87.81 99 HIS A C 1
ATOM 783 O O . HIS A 1 99 ? 19.759 -9.560 -16.924 1.00 87.81 99 HIS A O 1
ATOM 789 N N . MET A 1 100 ? 18.906 -10.159 -18.918 1.00 88.75 100 MET A N 1
ATOM 790 C CA . MET A 1 100 ? 19.185 -11.590 -18.758 1.00 88.75 100 MET A CA 1
ATOM 791 C C . MET A 1 100 ? 20.675 -11.875 -18.565 1.00 88.75 100 MET A C 1
ATOM 793 O O . MET A 1 100 ? 21.037 -12.645 -17.683 1.00 88.75 100 MET A O 1
ATOM 797 N N . SER A 1 101 ? 21.545 -11.216 -19.331 1.00 88.75 101 SER A N 1
ATOM 798 C CA . SER A 1 101 ? 22.993 -11.419 -19.227 1.00 88.75 101 SER A CA 1
ATOM 799 C C . SER A 1 101 ? 23.607 -10.806 -17.970 1.00 88.75 101 SER A C 1
ATOM 801 O O . SER A 1 101 ? 24.675 -11.243 -17.555 1.00 88.75 101 SER A O 1
ATOM 803 N N . THR A 1 102 ? 22.980 -9.778 -17.394 1.00 86.75 102 THR A N 1
ATOM 804 C CA . THR A 1 102 ? 23.526 -9.039 -16.242 1.00 86.75 102 THR A CA 1
ATOM 805 C C . THR A 1 102 ? 23.096 -9.641 -14.907 1.00 86.75 102 THR A C 1
ATOM 807 O O . THR A 1 102 ? 23.865 -9.597 -13.952 1.00 86.75 102 THR A O 1
ATOM 810 N N . TRP A 1 103 ? 21.870 -10.167 -14.821 1.00 83.00 103 TRP A N 1
ATOM 811 C CA . TRP A 1 103 ? 21.252 -10.525 -13.538 1.00 83.00 103 TRP A CA 1
ATOM 812 C C . TRP A 1 103 ? 20.942 -12.012 -13.362 1.00 83.00 103 TRP A C 1
ATOM 814 O O . TRP A 1 103 ? 20.657 -12.419 -12.240 1.00 83.00 103 TRP A O 1
ATOM 824 N N . HIS A 1 104 ? 20.967 -12.809 -14.433 1.00 81.31 104 HIS A N 1
ATOM 825 C CA . HIS A 1 104 ? 20.571 -14.226 -14.411 1.00 81.31 104 HIS A CA 1
ATOM 826 C C . HIS A 1 104 ? 21.666 -15.161 -14.945 1.00 81.31 104 HIS A C 1
ATOM 828 O O . HIS A 1 104 ? 21.368 -16.247 -15.445 1.00 81.31 104 HIS A O 1
ATOM 834 N N . SER A 1 105 ? 22.918 -14.711 -14.866 1.00 63.97 105 SER A N 1
ATOM 835 C CA . SER A 1 105 ? 24.133 -15.406 -15.301 1.00 63.97 105 SER A CA 1
ATOM 836 C C . SER A 1 105 ? 24.941 -15.981 -14.141 1.00 63.97 105 SER A C 1
ATOM 838 O O . SER A 1 105 ? 24.865 -15.439 -13.014 1.00 63.97 105 SER A O 1
#

Radius of gyration: 24.43 Å; chains: 1; bounding box: 49×24×64 Å

Sequence (105 aa):
MGFEITEGPFQYKSQRSPVPLSELSMSDADYHAGLVELSDEGLACTKAICNYIYDTYGKFPGTVDTMQLMWFMQVPHLDLDFYDRFFKAGAYGQTHAAHMSTWHS

pLDDT: mean 83.44, std 11.75, range [38.38, 98.25]